Protein AF-A0A149ZWG7-F1 (afdb_monomer)

Sequence (108 aa):
MIPLTAPEPGVGTCAGKSASWELTGQNLASWQRAIDSCHECPILTQCRTTLRNRIAGGEPPQDQIVAGAAFDYYGNHVPADRLRTYAVLRSRTPRGPANHVAAGGDAA

Solvent-accessible surface area (backbone atoms only — not comparable to full-atom values): 6694 Å² total; per-residue (Å²): 136,82,80,81,75,70,77,52,90,91,54,52,91,63,64,96,44,64,80,69,32,41,68,66,84,80,47,63,71,54,52,49,52,39,33,52,52,31,71,70,32,92,49,33,72,57,45,42,50,54,49,51,53,35,40,76,72,72,54,50,59,52,34,26,52,57,66,50,41,39,21,38,77,88,33,46,78,48,52,78,90,46,43,65,59,51,42,55,56,47,58,77,54,68,74,73,82,78,78,73,76,71,85,82,78,82,91,131

Nearest PDB structures (foldseek):
  7kuf-assembly1_A  TM=7.152E-01  e=2.666E-01  Mycobacterium tuberculosis
  8dy9-assembly1_H  TM=6.297E-01  e=2.337E+00  Streptomyces venezuelae

Radius of gyration: 16.09 Å; Cα cont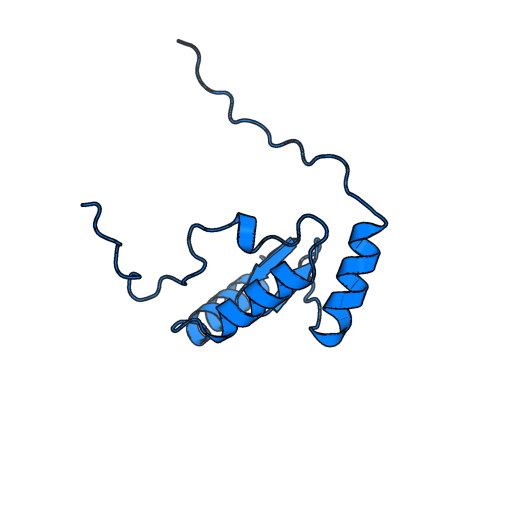acts (8 Å, |Δi|>4): 112; chains: 1; bounding box: 32×50×37 Å

pLDDT: mean 78.14, std 17.95, range [39.38, 95.62]

Mean predicted aligned error: 10.17 Å

Structure (mmCIF, N/CA/C/O backbone):
data_AF-A0A149ZWG7-F1
#
_entry.id   AF-A0A149ZWG7-F1
#
loop_
_atom_site.group_PDB
_atom_site.id
_atom_site.type_symbol
_atom_site.label_atom_id
_atom_site.label_alt_id
_atom_site.label_comp_id
_atom_site.label_asym_id
_atom_site.label_entity_id
_atom_site.label_seq_id
_atom_site.pdbx_PDB_ins_code
_atom_site.Cartn_x
_atom_site.Cartn_y
_atom_site.Cartn_z
_atom_site.occupancy
_atom_site.B_iso_or_equiv
_atom_site.auth_seq_id
_atom_site.auth_comp_id
_atom_site.auth_asym_id
_atom_site.auth_atom_id
_atom_site.pdbx_PDB_model_num
ATOM 1 N N . MET A 1 1 ? -2.398 26.853 20.682 1.00 39.38 1 MET A N 1
ATOM 2 C CA . MET A 1 1 ? -2.458 25.376 20.717 1.00 39.38 1 MET A CA 1
ATOM 3 C C . MET A 1 1 ? -3.356 24.932 19.577 1.00 39.38 1 MET A C 1
ATOM 5 O O . MET A 1 1 ? -4.515 25.316 19.576 1.00 39.38 1 MET A O 1
ATOM 9 N N . ILE A 1 2 ? -2.821 24.230 18.578 1.00 44.16 2 ILE A N 1
ATOM 10 C CA . ILE A 1 2 ? -3.617 23.660 17.479 1.00 44.16 2 ILE A CA 1
ATOM 11 C C . ILE A 1 2 ? -4.115 22.294 17.973 1.00 44.16 2 ILE A C 1
ATOM 13 O O . ILE A 1 2 ? -3.278 21.519 18.445 1.00 44.16 2 ILE A O 1
ATOM 17 N N . PRO A 1 3 ? -5.424 21.988 17.942 1.00 44.12 3 PRO A N 1
ATOM 18 C CA . PRO A 1 3 ? -5.894 20.674 18.347 1.00 44.12 3 PRO A CA 1
ATOM 19 C C . PRO A 1 3 ? -5.386 19.653 17.327 1.00 44.12 3 PRO A C 1
ATOM 21 O O . PRO A 1 3 ? -5.622 19.786 16.128 1.00 44.12 3 PRO A O 1
ATOM 24 N N . LEU A 1 4 ? -4.653 18.649 17.805 1.00 48.88 4 LEU A N 1
ATOM 25 C CA . LEU A 1 4 ? -4.369 17.446 17.034 1.00 48.88 4 LEU A CA 1
ATOM 26 C C . LEU A 1 4 ? -5.712 16.741 16.856 1.00 48.88 4 LEU A C 1
ATOM 28 O O . LEU A 1 4 ? -6.203 16.108 17.789 1.00 48.88 4 LEU A O 1
ATOM 32 N N . THR A 1 5 ? -6.348 16.949 15.705 1.00 51.66 5 THR A N 1
ATOM 33 C CA . THR A 1 5 ? -7.618 16.328 15.338 1.00 51.66 5 THR A CA 1
ATOM 34 C C . THR A 1 5 ? -7.492 14.829 15.586 1.00 51.66 5 THR A C 1
ATOM 36 O O . THR A 1 5 ? -6.631 14.170 14.998 1.00 51.66 5 THR A O 1
ATOM 39 N N . ALA A 1 6 ? -8.294 14.301 16.513 1.00 53.31 6 ALA A N 1
ATOM 40 C CA . ALA A 1 6 ? -8.395 12.863 16.703 1.00 53.31 6 ALA A CA 1
ATOM 41 C C . ALA A 1 6 ? -8.742 12.227 15.342 1.00 53.31 6 ALA A C 1
ATOM 43 O O . ALA A 1 6 ? -9.517 12.831 14.595 1.00 53.31 6 ALA A O 1
ATOM 44 N N . PRO A 1 7 ? -8.169 11.061 14.988 1.00 54.78 7 PRO A N 1
ATOM 45 C CA . PRO A 1 7 ? -8.524 10.384 13.749 1.00 54.78 7 PRO A CA 1
ATOM 46 C C . PRO A 1 7 ? -10.042 10.207 13.709 1.00 54.78 7 PRO A C 1
ATOM 48 O O . PRO A 1 7 ? -10.612 9.607 14.623 1.00 54.78 7 PRO A O 1
ATOM 51 N N . GLU A 1 8 ? -10.702 10.765 12.695 1.00 58.56 8 GLU A N 1
ATOM 52 C CA . GLU A 1 8 ? -12.140 10.578 12.539 1.00 58.56 8 GLU A CA 1
ATOM 53 C C . GLU A 1 8 ? -12.436 9.075 12.391 1.00 58.56 8 GLU A C 1
ATOM 55 O O . GLU A 1 8 ? -11.709 8.371 11.678 1.00 58.56 8 GLU A O 1
ATOM 60 N N . PRO A 1 9 ? -13.476 8.543 13.057 1.00 60.94 9 PRO A N 1
ATOM 61 C CA . PRO A 1 9 ? -13.867 7.150 12.893 1.00 60.94 9 PRO A CA 1
ATOM 62 C C . PRO A 1 9 ? -14.071 6.815 11.410 1.00 60.94 9 PRO A C 1
ATOM 64 O O . PRO A 1 9 ? -14.854 7.460 10.721 1.00 60.94 9 PRO A O 1
ATOM 67 N N . GLY A 1 10 ? -13.355 5.804 10.912 1.00 65.62 10 GLY A N 1
ATOM 68 C CA . GLY A 1 10 ? -13.410 5.407 9.499 1.00 65.62 10 GLY A CA 1
ATOM 69 C C . GLY A 1 10 ? -12.409 6.120 8.581 1.00 65.62 10 GLY A C 1
ATOM 70 O O . GLY A 1 10 ? -12.325 5.767 7.405 1.00 65.62 10 GLY A O 1
ATOM 71 N N . VAL A 1 11 ? -11.605 7.056 9.095 1.00 70.94 11 VAL A N 1
ATOM 72 C CA . VAL A 1 11 ? -10.516 7.697 8.349 1.00 70.94 11 VAL A CA 1
ATOM 73 C C . VAL A 1 11 ? -9.190 7.014 8.675 1.00 70.94 11 VAL A C 1
ATOM 75 O O . VAL A 1 11 ? -8.775 6.899 9.827 1.00 70.94 11 VAL A O 1
ATOM 78 N N . GLY A 1 12 ? -8.515 6.519 7.638 1.00 72.81 12 GLY A N 1
ATOM 79 C CA . GLY A 1 12 ? -7.233 5.840 7.797 1.00 72.81 12 GLY A CA 1
ATOM 80 C C . GLY A 1 12 ? -6.138 6.810 8.216 1.00 72.81 12 GLY A C 1
ATOM 81 O O . GLY A 1 12 ? -6.124 7.962 7.798 1.00 72.81 12 GLY A O 1
ATOM 82 N N . THR A 1 13 ? -5.146 6.328 8.961 1.00 74.00 13 THR A N 1
ATOM 83 C CA . THR A 1 13 ? -3.955 7.110 9.353 1.00 74.00 13 THR A CA 1
ATOM 84 C C . THR A 1 13 ? -3.157 7.632 8.144 1.00 74.00 13 THR A C 1
ATOM 86 O O . THR A 1 13 ? -2.348 8.558 8.260 1.00 74.00 13 THR A O 1
ATOM 89 N N . CYS A 1 14 ? -3.389 7.026 6.976 1.00 77.25 14 CYS A N 1
ATOM 90 C CA . CYS A 1 14 ? -2.850 7.407 5.678 1.00 77.25 14 CYS A CA 1
ATOM 91 C C . CYS A 1 14 ? -3.613 8.545 4.975 1.00 77.25 14 CYS A C 1
ATOM 93 O O . CYS A 1 14 ? -3.070 9.136 4.039 1.00 77.25 14 CYS A O 1
ATOM 95 N N . ALA A 1 15 ? -4.839 8.868 5.399 1.00 71.69 15 ALA A N 1
ATOM 96 C CA . ALA A 1 15 ? -5.669 9.876 4.750 1.00 71.69 15 ALA A CA 1
ATOM 97 C C . ALA A 1 15 ? -4.978 11.251 4.754 1.00 71.69 15 ALA A C 1
ATOM 99 O O . ALA A 1 15 ? -4.425 11.685 5.765 1.00 71.69 15 ALA A O 1
ATOM 100 N N . GLY A 1 16 ? -4.965 11.913 3.594 1.00 65.38 16 GLY A N 1
ATOM 101 C CA . GLY A 1 16 ? -4.319 13.218 3.407 1.00 65.38 16 GLY A CA 1
ATOM 102 C C . GLY A 1 16 ? -2.788 13.196 3.281 1.00 65.38 16 GLY A C 1
ATOM 103 O O . GLY A 1 16 ? -2.190 14.254 3.124 1.00 65.38 16 GLY A O 1
ATOM 104 N N . LYS A 1 17 ? -2.130 12.026 3.315 1.00 65.44 17 LYS A N 1
ATOM 105 C CA . LYS A 1 17 ? -0.657 11.901 3.253 1.00 65.44 17 LYS A CA 1
ATOM 106 C C . LYS A 1 17 ? -0.145 11.274 1.949 1.00 65.44 17 LYS A C 1
ATOM 108 O O . LYS A 1 17 ? 0.774 10.462 2.005 1.00 65.44 17 LYS A O 1
ATOM 113 N N . SER A 1 18 ? -0.723 11.617 0.794 1.00 67.56 18 SER A N 1
ATOM 114 C CA . SER A 1 18 ? -0.514 10.922 -0.498 1.00 67.56 18 SER A CA 1
ATOM 115 C C . SER A 1 18 ? 0.951 10.584 -0.812 1.00 67.56 18 SER A C 1
ATOM 117 O O . SER A 1 18 ? 1.257 9.422 -1.061 1.00 67.56 18 SER A O 1
ATOM 119 N N . ALA A 1 19 ? 1.872 11.540 -0.661 1.00 69.94 19 ALA A N 1
ATOM 120 C CA . ALA A 1 19 ? 3.283 11.359 -1.011 1.00 69.94 19 ALA A CA 1
ATOM 121 C C . ALA A 1 19 ? 4.008 10.245 -0.224 1.00 69.94 19 ALA A C 1
ATOM 123 O O . ALA A 1 19 ? 4.953 9.649 -0.728 1.00 69.94 19 ALA A O 1
ATOM 124 N N . SER A 1 20 ? 3.588 9.935 1.011 1.00 72.75 20 SER A N 1
ATOM 125 C CA . SER A 1 20 ? 4.203 8.857 1.815 1.00 72.75 20 SER A CA 1
ATOM 126 C C . SER A 1 20 ? 3.742 7.453 1.411 1.00 72.75 20 SER A C 1
ATOM 128 O O . SER A 1 20 ? 4.318 6.466 1.866 1.00 72.75 20 SER A O 1
ATOM 130 N N . TRP A 1 21 ? 2.711 7.368 0.570 1.00 81.06 21 TRP A N 1
ATOM 131 C CA . TRP A 1 21 ? 2.095 6.125 0.105 1.00 81.06 21 TRP A CA 1
ATOM 132 C C . TRP A 1 21 ? 2.312 5.898 -1.387 1.0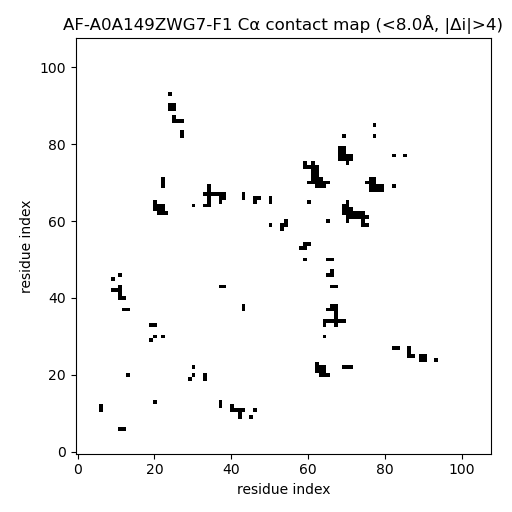0 81.06 21 TRP A C 1
ATOM 134 O O . TRP A 1 21 ? 1.869 4.891 -1.926 1.00 81.06 21 TRP A O 1
ATOM 144 N N . GLU A 1 22 ? 2.991 6.812 -2.069 1.00 83.94 22 GLU A N 1
ATOM 145 C CA . GLU A 1 22 ? 3.343 6.660 -3.470 1.00 83.94 22 GLU A CA 1
ATOM 146 C C . GLU A 1 22 ? 4.574 5.761 -3.627 1.00 83.94 22 GLU A C 1
ATOM 148 O O . GLU A 1 22 ? 5.567 5.870 -2.903 1.00 83.94 22 GLU A O 1
ATOM 153 N N . LEU A 1 23 ? 4.556 4.899 -4.643 1.00 81.19 23 LEU A N 1
ATOM 154 C CA . LEU A 1 23 ? 5.738 4.163 -5.093 1.00 81.19 23 LEU A CA 1
ATOM 155 C C . LEU A 1 23 ? 6.628 5.064 -5.964 1.00 81.19 23 LEU A C 1
ATOM 157 O O . LEU A 1 23 ? 7.062 4.677 -7.049 1.00 81.19 23 LEU A O 1
ATOM 161 N N . THR A 1 24 ? 6.890 6.297 -5.541 1.00 73.88 24 THR A N 1
ATOM 162 C CA . THR A 1 24 ? 7.797 7.227 -6.227 1.00 73.88 24 THR A CA 1
ATOM 163 C C . THR A 1 24 ? 9.204 7.148 -5.628 1.00 73.88 24 THR A C 1
ATOM 165 O O . THR A 1 24 ? 9.399 6.822 -4.457 1.00 73.88 24 THR A O 1
ATOM 168 N N . GLY A 1 25 ? 10.218 7.393 -6.464 1.00 65.38 25 GLY A N 1
ATOM 169 C CA . GLY A 1 25 ? 11.622 7.362 -6.049 1.00 65.38 25 GLY A CA 1
ATOM 170 C C . GLY A 1 25 ? 12.150 5.979 -5.640 1.00 65.38 25 GLY A C 1
ATOM 171 O O . GLY A 1 25 ? 11.550 4.939 -5.911 1.00 65.38 25 GLY A O 1
ATOM 172 N N . GLN A 1 26 ? 13.331 5.978 -5.017 1.00 59.34 26 GLN A N 1
ATOM 173 C CA . GLN A 1 26 ? 14.061 4.774 -4.613 1.00 59.34 26 GLN A CA 1
ATOM 174 C C . GLN A 1 26 ? 14.124 4.671 -3.092 1.00 59.34 26 GLN A C 1
ATOM 176 O O . GLN A 1 26 ? 15.078 5.145 -2.475 1.00 59.34 26 GLN A O 1
ATOM 181 N N . ASN A 1 27 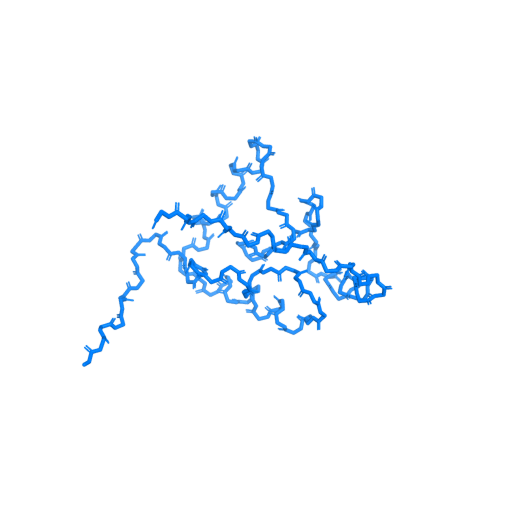? 13.119 4.070 -2.455 1.00 78.94 27 ASN A N 1
ATOM 182 C CA . ASN A 1 27 ? 13.191 3.891 -1.009 1.00 78.94 27 ASN A CA 1
ATOM 183 C C . ASN A 1 27 ? 12.374 2.694 -0.513 1.00 78.94 27 ASN A C 1
ATOM 185 O O . ASN A 1 27 ? 11.315 2.855 0.092 1.00 78.94 27 ASN A O 1
ATOM 189 N N . LEU A 1 28 ? 12.907 1.485 -0.729 1.00 88.12 28 LEU A N 1
ATOM 190 C CA . LEU A 1 28 ? 12.340 0.236 -0.201 1.00 88.12 28 LEU A CA 1
ATOM 191 C C . LEU A 1 28 ? 12.025 0.335 1.301 1.00 88.12 28 LEU A C 1
ATOM 193 O O . LEU A 1 28 ? 10.987 -0.150 1.737 1.00 88.12 28 LEU A O 1
ATOM 197 N N . ALA A 1 29 ? 12.887 0.989 2.086 1.00 88.50 29 ALA A N 1
ATOM 198 C CA . ALA A 1 29 ? 12.669 1.164 3.520 1.00 88.50 29 ALA A CA 1
ATOM 199 C C . ALA A 1 29 ? 11.458 2.061 3.827 1.00 88.50 29 ALA A C 1
ATOM 201 O O . ALA A 1 29 ? 10.735 1.816 4.788 1.00 88.50 29 ALA A O 1
ATOM 202 N N . SER A 1 30 ? 11.203 3.094 3.023 1.00 87.06 30 SER A N 1
ATOM 203 C CA . SER A 1 30 ? 9.989 3.911 3.155 1.00 87.06 30 SER A CA 1
ATOM 204 C C . SER A 1 30 ? 8.738 3.152 2.735 1.00 87.06 30 SER A C 1
ATOM 206 O O . SER A 1 30 ? 7.729 3.243 3.425 1.00 87.06 30 SER A O 1
ATOM 208 N N . TRP A 1 31 ? 8.807 2.350 1.672 1.00 90.06 31 TRP A N 1
ATOM 209 C CA . TRP A 1 31 ? 7.679 1.515 1.253 1.00 90.06 31 TRP A CA 1
ATOM 210 C C . TRP A 1 31 ? 7.338 0.449 2.294 1.00 90.06 31 TRP A C 1
ATOM 212 O O . TRP A 1 31 ? 6.168 0.251 2.605 1.00 90.06 31 TRP A O 1
ATOM 222 N N . GLN A 1 32 ? 8.353 -0.184 2.887 1.00 91.56 32 GLN A N 1
ATOM 223 C CA . GLN A 1 32 ? 8.145 -1.148 3.962 1.00 91.56 32 GLN A CA 1
ATOM 224 C C . GLN A 1 32 ? 7.488 -0.485 5.176 1.00 91.56 32 GLN A C 1
ATOM 226 O O . GLN A 1 32 ? 6.463 -0.966 5.645 1.00 91.56 32 GLN A O 1
ATOM 231 N N . ARG A 1 33 ? 7.989 0.681 5.611 1.00 89.56 33 ARG A N 1
ATOM 232 C CA . ARG A 1 33 ? 7.373 1.446 6.708 1.00 89.56 33 ARG A CA 1
ATOM 233 C C . ARG A 1 33 ? 5.924 1.835 6.421 1.00 89.56 33 ARG A C 1
ATOM 235 O O . ARG A 1 33 ? 5.102 1.808 7.332 1.00 89.56 33 ARG A O 1
ATOM 242 N N . ALA A 1 34 ? 5.598 2.192 5.180 1.00 89.38 34 ALA A N 1
ATOM 243 C CA . ALA A 1 34 ? 4.223 2.467 4.782 1.00 89.38 34 ALA A CA 1
ATOM 244 C C . ALA A 1 34 ? 3.354 1.200 4.903 1.00 89.38 34 ALA A C 1
ATOM 246 O O . ALA A 1 34 ? 2.307 1.227 5.546 1.00 89.38 34 ALA A O 1
ATOM 247 N N . ILE A 1 35 ? 3.805 0.062 4.369 1.00 91.56 35 ILE A N 1
ATOM 248 C CA . ILE A 1 35 ? 3.090 -1.219 4.492 1.00 91.56 35 ILE A CA 1
ATOM 249 C C . ILE A 1 35 ? 2.859 -1.590 5.964 1.00 91.56 35 ILE A C 1
ATOM 251 O O . ILE A 1 35 ? 1.734 -1.921 6.337 1.00 91.56 35 ILE A O 1
ATOM 255 N N . ASP A 1 36 ? 3.882 -1.466 6.806 1.00 92.00 36 ASP A N 1
ATOM 256 C CA . ASP A 1 36 ? 3.787 -1.763 8.238 1.00 92.00 36 ASP A CA 1
ATOM 257 C C . ASP A 1 36 ? 2.791 -0.817 8.933 1.00 92.00 36 ASP A C 1
ATOM 259 O O . ASP A 1 36 ? 1.908 -1.265 9.662 1.00 92.00 36 ASP A O 1
ATOM 263 N N . SER A 1 37 ? 2.814 0.476 8.592 1.00 89.81 37 SER A N 1
ATOM 264 C CA . SER A 1 37 ? 1.847 1.465 9.098 1.00 89.81 37 SER A CA 1
ATOM 265 C C . SER A 1 37 ? 0.402 1.145 8.685 1.00 89.81 37 SER A C 1
ATOM 267 O O . SER A 1 37 ? -0.542 1.446 9.413 1.00 89.81 37 SER A O 1
ATOM 269 N N . CYS A 1 38 ? 0.196 0.533 7.513 1.00 90.81 38 CYS A N 1
ATOM 270 C CA . CYS A 1 38 ? -1.116 0.018 7.123 1.00 90.81 38 CYS A CA 1
ATOM 271 C C . CYS A 1 38 ? -1.542 -1.166 8.001 1.00 90.81 38 CYS A C 1
ATOM 273 O O . CYS A 1 38 ? -2.719 -1.261 8.341 1.00 90.81 38 CYS A O 1
ATOM 275 N N . HIS A 1 39 ? -0.617 -2.058 8.366 1.00 91.75 39 HIS A N 1
ATOM 276 C CA . HIS A 1 39 ? -0.909 -3.204 9.231 1.00 91.75 39 HIS A CA 1
ATOM 277 C C . HIS A 1 39 ? -1.287 -2.803 10.659 1.00 91.75 39 HIS A C 1
ATOM 279 O O . HIS A 1 39 ? -2.091 -3.489 11.285 1.00 91.75 39 HIS A O 1
ATOM 285 N N . GLU A 1 40 ? -0.788 -1.664 11.129 1.00 91.19 40 GLU A N 1
ATOM 286 C CA . GLU A 1 40 ? -1.143 -1.073 12.423 1.00 91.19 40 GLU A CA 1
ATOM 287 C C . GLU A 1 40 ? -2.420 -0.212 12.371 1.00 91.19 40 GLU A C 1
ATOM 289 O O . GLU A 1 40 ? -2.909 0.254 13.400 1.00 91.19 40 GLU A O 1
ATOM 294 N N . CYS A 1 41 ? -2.989 0.016 11.181 1.00 90.00 41 CYS A N 1
ATOM 295 C CA . CYS A 1 41 ? -4.127 0.912 11.019 1.00 90.00 41 CYS A CA 1
ATOM 296 C C . CYS A 1 41 ? -5.426 0.286 11.575 1.00 90.00 41 CYS A C 1
ATOM 298 O O . CYS A 1 41 ? -5.847 -0.769 11.089 1.00 90.00 41 CYS A O 1
ATOM 300 N N . PRO A 1 42 ? -6.146 0.958 12.500 1.00 89.88 42 PRO A N 1
ATOM 301 C CA . PRO A 1 42 ? -7.361 0.413 13.119 1.00 89.88 42 PRO A CA 1
ATOM 302 C C . PRO A 1 42 ? -8.482 0.064 12.132 1.00 89.88 42 PRO A C 1
ATOM 304 O O . PRO A 1 42 ? -9.320 -0.788 12.413 1.00 89.88 42 PRO A O 1
ATOM 307 N N . ILE A 1 43 ? -8.498 0.706 10.959 1.00 90.12 43 ILE A N 1
ATOM 308 C CA . ILE A 1 43 ? -9.523 0.504 9.928 1.00 90.12 43 ILE A CA 1
ATOM 309 C C . ILE A 1 43 ? -9.064 -0.409 8.779 1.00 90.12 43 ILE A C 1
ATOM 311 O O . ILE A 1 43 ? -9.699 -0.440 7.723 1.00 90.12 43 ILE A O 1
ATOM 315 N N . LEU A 1 44 ? -7.962 -1.152 8.937 1.00 92.38 44 LEU A N 1
ATO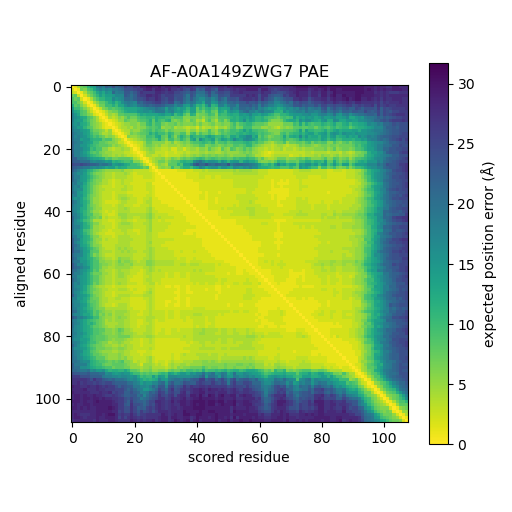M 316 C CA . LEU A 1 44 ? -7.367 -1.958 7.864 1.00 92.38 44 LEU A CA 1
ATOM 317 C C . LEU A 1 44 ? -8.373 -2.900 7.184 1.00 92.38 44 LEU A C 1
ATOM 319 O O . LEU A 1 44 ? -8.392 -3.009 5.958 1.00 92.38 44 LEU A O 1
ATOM 323 N N . THR A 1 45 ? -9.241 -3.559 7.955 1.00 92.75 45 THR A N 1
ATOM 324 C CA . THR A 1 45 ? -10.264 -4.474 7.419 1.00 92.75 45 THR A CA 1
ATOM 325 C C . THR A 1 45 ? -11.263 -3.758 6.507 1.00 92.75 45 THR A C 1
ATOM 327 O O . THR A 1 45 ? -11.602 -4.264 5.431 1.00 92.75 45 THR A O 1
ATOM 330 N N . GLN A 1 46 ? -11.699 -2.558 6.897 1.00 91.81 46 GLN A N 1
ATOM 331 C CA . GLN A 1 46 ? -12.569 -1.721 6.074 1.00 91.81 46 GLN A CA 1
ATOM 332 C C . GLN A 1 46 ? -11.824 -1.251 4.821 1.00 91.81 46 GLN A C 1
ATOM 334 O O . GLN A 1 46 ? -12.329 -1.422 3.715 1.00 91.81 46 GLN A O 1
ATOM 339 N N . CYS A 1 47 ? -10.589 -0.765 4.978 1.00 91.75 47 CYS A N 1
ATOM 340 C CA . CYS A 1 47 ? -9.738 -0.319 3.876 1.00 91.75 47 CYS A CA 1
ATOM 341 C C . CYS A 1 47 ? -9.542 -1.422 2.819 1.00 91.75 47 CYS A C 1
ATOM 343 O O . CYS A 1 47 ? -9.718 -1.177 1.627 1.00 91.75 47 CYS A O 1
ATOM 345 N N . ARG A 1 48 ? -9.284 -2.666 3.247 1.00 94.44 48 ARG A N 1
ATOM 346 C CA . ARG A 1 48 ? -9.178 -3.832 2.352 1.00 94.44 48 ARG A CA 1
ATOM 347 C C . ARG A 1 48 ? -10.481 -4.128 1.615 1.00 94.44 48 ARG A C 1
ATOM 349 O O . ARG A 1 48 ? -10.445 -4.519 0.454 1.00 94.44 48 ARG A O 1
ATOM 356 N N . THR A 1 49 ? -11.625 -3.952 2.270 1.00 94.81 49 THR A N 1
ATOM 357 C CA . THR A 1 49 ? -12.939 -4.170 1.646 1.00 94.81 49 THR A CA 1
ATOM 358 C C . THR A 1 49 ? -13.225 -3.116 0.583 1.00 94.81 49 THR A C 1
ATOM 360 O O . THR A 1 49 ? -13.542 -3.472 -0.550 1.00 94.81 49 THR A O 1
ATOM 363 N N . THR A 1 50 ? -13.018 -1.839 0.907 1.00 92.38 50 THR A N 1
ATOM 364 C CA . THR A 1 50 ? -13.148 -0.734 -0.051 1.00 92.38 50 THR A CA 1
ATOM 365 C C . THR A 1 50 ? -12.212 -0.919 -1.242 1.00 92.38 50 THR A C 1
ATOM 367 O O . THR A 1 50 ? -12.641 -0.783 -2.384 1.00 92.38 50 THR A O 1
ATOM 370 N N . LEU A 1 51 ? -10.956 -1.304 -0.995 1.00 93.25 51 LEU A N 1
ATOM 371 C CA . LEU A 1 51 ? -9.981 -1.572 -2.048 1.00 93.25 51 LEU A CA 1
ATOM 372 C C . LEU A 1 51 ? -10.425 -2.708 -2.978 1.00 93.25 51 LEU A C 1
ATOM 374 O O . LEU A 1 51 ? -10.343 -2.560 -4.194 1.00 93.25 51 LEU A O 1
ATOM 378 N N . ARG A 1 52 ? -10.927 -3.824 -2.431 1.00 95.12 52 ARG A N 1
ATOM 379 C CA . ARG A 1 52 ? -11.449 -4.933 -3.248 1.00 95.12 52 ARG A CA 1
ATOM 380 C C . ARG A 1 52 ? -12.611 -4.490 -4.133 1.00 95.12 52 ARG A C 1
ATOM 382 O O . ARG A 1 52 ? -12.610 -4.820 -5.313 1.00 95.12 52 ARG A O 1
ATOM 389 N N . ASN A 1 53 ? -13.556 -3.724 -3.589 1.00 95.00 53 ASN A N 1
ATOM 390 C CA . ASN A 1 53 ? -14.693 -3.211 -4.358 1.00 95.00 53 ASN A CA 1
ATOM 391 C C . ASN A 1 53 ? -14.231 -2.271 -5.478 1.00 95.00 53 ASN A C 1
ATOM 393 O O . ASN A 1 53 ? -14.699 -2.385 -6.606 1.00 95.00 53 ASN A O 1
ATOM 397 N N . ARG A 1 54 ? -13.267 -1.392 -5.185 1.00 93.31 54 ARG A N 1
ATOM 398 C CA . ARG A 1 54 ? -12.678 -0.468 -6.158 1.00 93.31 54 ARG A CA 1
ATOM 399 C C . ARG A 1 54 ? -11.973 -1.210 -7.305 1.00 93.31 54 ARG A C 1
ATOM 401 O O . ARG A 1 54 ? -12.204 -0.903 -8.469 1.00 93.31 54 ARG A O 1
ATOM 408 N N . ILE A 1 55 ? -11.174 -2.233 -6.987 1.00 94.06 55 ILE A N 1
ATOM 409 C CA . ILE A 1 55 ? -10.511 -3.083 -7.992 1.00 94.06 55 ILE A CA 1
ATOM 410 C C . ILE A 1 55 ? -11.545 -3.846 -8.830 1.00 94.06 55 ILE A C 1
ATOM 412 O O . ILE A 1 55 ? -11.425 -3.883 -10.051 1.00 94.06 55 ILE A O 1
ATOM 416 N N . ALA A 1 56 ? -12.576 -4.420 -8.201 1.00 94.44 56 ALA A N 1
ATOM 417 C CA . ALA A 1 56 ? -13.655 -5.110 -8.912 1.00 94.44 56 ALA A CA 1
ATOM 418 C C . ALA A 1 56 ? -14.447 -4.171 -9.840 1.00 94.44 56 ALA A C 1
ATOM 420 O O . ALA A 1 56 ? -14.941 -4.610 -10.874 1.00 94.44 56 ALA A O 1
ATOM 421 N N . GLY A 1 57 ? -14.524 -2.882 -9.494 1.00 95.62 57 GLY A N 1
ATOM 422 C CA . GLY A 1 57 ? -15.086 -1.823 -10.331 1.00 95.62 57 GLY A CA 1
ATOM 423 C C . GLY A 1 57 ? -14.172 -1.333 -11.460 1.00 95.62 57 GLY A C 1
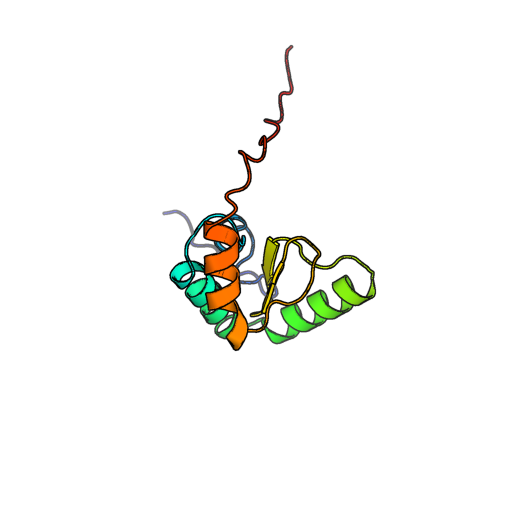ATOM 424 O O . GLY A 1 57 ? -14.576 -0.449 -12.205 1.00 95.62 57 GLY A O 1
ATOM 425 N N . GLY A 1 58 ? -12.960 -1.880 -11.606 1.00 93.88 58 GLY A N 1
ATOM 426 C CA . GLY A 1 58 ? -12.024 -1.499 -12.669 1.00 93.88 58 GLY A CA 1
ATOM 4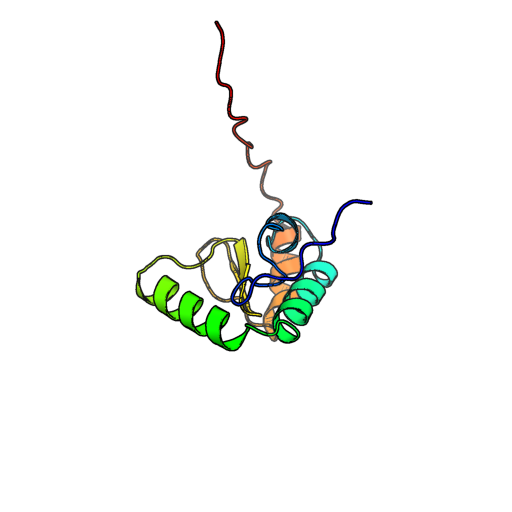27 C C . GLY A 1 58 ? -11.128 -0.303 -12.340 1.00 93.88 58 GLY A C 1
ATOM 428 O O . GLY A 1 58 ? -10.477 0.232 -13.233 1.00 93.88 58 GLY A O 1
ATOM 429 N N . GLU A 1 59 ? -11.046 0.098 -11.071 1.00 92.81 59 GLU A N 1
ATOM 430 C CA . GLU A 1 59 ? -10.247 1.245 -10.627 1.00 92.81 59 GLU A CA 1
ATOM 431 C C . GLU A 1 59 ? -9.108 0.825 -9.674 1.00 92.81 59 GLU A C 1
ATOM 433 O O . GLU A 1 59 ? -9.081 1.222 -8.504 1.00 92.81 59 GLU A O 1
ATOM 438 N N . PRO A 1 60 ? -8.137 0.005 -10.109 1.00 92.94 60 PRO A N 1
ATOM 439 C CA . PRO A 1 60 ? -7.030 -0.358 -9.239 1.00 92.94 60 PRO A CA 1
ATOM 440 C C . PRO A 1 60 ? -6.186 0.879 -8.870 1.00 92.94 60 PRO A C 1
ATOM 442 O O . PRO A 1 60 ? -6.026 1.796 -9.682 1.00 92.94 60 PRO A O 1
ATOM 445 N N . PRO A 1 61 ? -5.613 0.931 -7.655 1.00 90.88 61 PRO A N 1
ATOM 446 C CA . PRO A 1 61 ? -4.605 1.930 -7.321 1.00 90.88 61 PRO A CA 1
ATOM 447 C C . PRO A 1 61 ? -3.404 1.779 -8.251 1.00 90.88 61 PRO A C 1
ATOM 449 O O . PRO A 1 61 ? -2.987 0.660 -8.523 1.00 90.88 61 PRO A O 1
ATOM 452 N N . GLN A 1 62 ? -2.823 2.890 -8.690 1.00 91.62 62 GLN A N 1
ATOM 453 C CA . GLN A 1 62 ? -1.632 2.889 -9.537 1.00 91.62 62 GLN A CA 1
ATOM 454 C C . GLN A 1 62 ? -0.491 3.597 -8.818 1.00 91.62 62 GLN A C 1
ATOM 456 O O . GLN A 1 62 ? -0.699 4.669 -8.243 1.00 91.62 62 GLN A O 1
ATOM 461 N N . ASP A 1 63 ? 0.698 2.988 -8.858 1.00 89.56 63 ASP A N 1
ATOM 462 C CA . ASP A 1 63 ? 1.919 3.488 -8.216 1.00 89.56 63 ASP A CA 1
ATOM 463 C C . ASP A 1 63 ? 1.714 3.850 -6.727 1.00 89.56 63 ASP A C 1
ATOM 465 O O . ASP A 1 63 ? 2.214 4.865 -6.240 1.00 89.56 63 ASP A O 1
ATOM 469 N N . GLN A 1 64 ? 0.974 3.021 -5.988 1.00 90.75 64 GLN A N 1
ATOM 470 C CA . GLN A 1 64 ? 0.527 3.326 -4.626 1.00 90.75 64 GLN A CA 1
ATOM 471 C C . GLN A 1 64 ? 0.622 2.127 -3.684 1.00 90.75 64 GLN A C 1
ATOM 473 O O . GLN A 1 64 ? 0.490 0.974 -4.085 1.00 90.75 64 GLN A O 1
ATOM 478 N N . ILE A 1 65 ? 0.794 2.423 -2.400 1.00 91.69 65 ILE A N 1
ATOM 479 C CA . ILE A 1 65 ? 0.657 1.503 -1.278 1.00 91.69 65 ILE A CA 1
ATOM 480 C C . ILE A 1 65 ? -0.674 1.804 -0.599 1.00 91.69 65 ILE A C 1
ATOM 482 O O . ILE A 1 65 ? -0.898 2.906 -0.105 1.00 91.69 65 ILE A O 1
ATOM 486 N N . VAL A 1 66 ? -1.564 0.820 -0.545 1.00 91.44 66 VAL A N 1
ATOM 487 C CA . VAL A 1 66 ? -2.872 0.958 0.097 1.00 91.44 66 VAL A CA 1
ATOM 488 C C . VAL A 1 66 ? -3.298 -0.366 0.713 1.00 91.44 66 VAL A C 1
ATOM 490 O O . VAL A 1 66 ? -3.044 -1.438 0.167 1.00 91.44 66 VAL A O 1
ATOM 493 N N . ALA A 1 67 ? -3.934 -0.296 1.883 1.00 93.00 67 ALA A N 1
ATOM 494 C CA . ALA A 1 67 ? -4.431 -1.459 2.621 1.00 93.00 67 ALA A CA 1
ATOM 495 C C . ALA A 1 67 ? -3.364 -2.544 2.917 1.00 93.00 67 ALA A C 1
ATOM 497 O O . ALA A 1 67 ? -3.686 -3.734 3.018 1.00 93.00 67 ALA A O 1
ATOM 498 N N . GLY A 1 68 ? -2.100 -2.129 3.065 1.00 92.56 68 GLY A N 1
ATOM 499 C CA . GLY A 1 68 ? -0.951 -3.009 3.317 1.00 92.56 68 GLY A CA 1
ATOM 500 C C . GLY A 1 68 ? -0.387 -3.690 2.067 1.00 92.56 68 GLY A C 1
ATOM 501 O O . GLY A 1 68 ? 0.410 -4.613 2.192 1.00 92.56 68 GLY A O 1
ATOM 502 N N . ALA A 1 69 ? -0.796 -3.262 0.872 1.00 93.62 69 ALA A N 1
ATOM 503 C CA . ALA A 1 69 ? -0.363 -3.833 -0.397 1.00 93.62 69 ALA A CA 1
ATOM 504 C C . ALA A 1 69 ? 0.200 -2.751 -1.325 1.00 93.62 69 ALA A C 1
ATOM 506 O O . ALA A 1 69 ? -0.314 -1.634 -1.369 1.00 93.62 69 ALA A O 1
ATOM 507 N N . ALA A 1 70 ? 1.251 -3.091 -2.070 1.00 93.69 70 ALA A N 1
ATOM 508 C CA . ALA A 1 70 ? 1.843 -2.228 -3.085 1.00 93.69 70 ALA A CA 1
ATOM 509 C C . ALA A 1 70 ? 1.247 -2.546 -4.463 1.00 93.69 70 ALA A C 1
ATOM 511 O O . ALA A 1 70 ? 1.060 -3.715 -4.801 1.00 93.69 70 ALA A O 1
ATOM 512 N N . PHE A 1 71 ? 0.985 -1.514 -5.261 1.00 93.56 71 PHE A N 1
ATOM 513 C CA . PHE A 1 71 ? 0.454 -1.619 -6.616 1.00 93.56 71 PHE A CA 1
ATOM 514 C C . PHE A 1 71 ? 1.351 -0.881 -7.599 1.00 93.56 71 PHE A C 1
ATOM 516 O O . PHE A 1 71 ? 1.692 0.284 -7.383 1.00 93.56 71 PHE A O 1
ATOM 523 N N . ASP A 1 72 ? 1.742 -1.563 -8.672 1.00 91.25 72 ASP A N 1
ATOM 524 C CA . ASP A 1 72 ? 2.577 -0.982 -9.714 1.00 91.25 72 ASP A CA 1
ATOM 525 C C . ASP A 1 72 ? 1.816 0.053 -10.560 1.00 91.25 72 ASP A C 1
ATOM 527 O O . ASP A 1 72 ? 0.659 0.398 -10.313 1.00 91.25 72 ASP A O 1
ATOM 531 N N . TYR A 1 73 ? 2.492 0.572 -11.578 1.00 87.62 73 TYR A N 1
ATOM 532 C CA . TYR A 1 73 ? 1.925 1.531 -12.523 1.00 87.62 73 TYR A CA 1
ATOM 533 C C . TYR A 1 73 ? 0.655 1.047 -13.227 1.00 87.62 73 TYR A C 1
ATOM 535 O O . TYR A 1 73 ? -0.239 1.836 -13.509 1.00 87.62 73 TYR A O 1
ATOM 543 N N . TYR A 1 74 ? 0.582 -0.247 -13.521 1.00 90.69 74 TYR A N 1
ATOM 544 C CA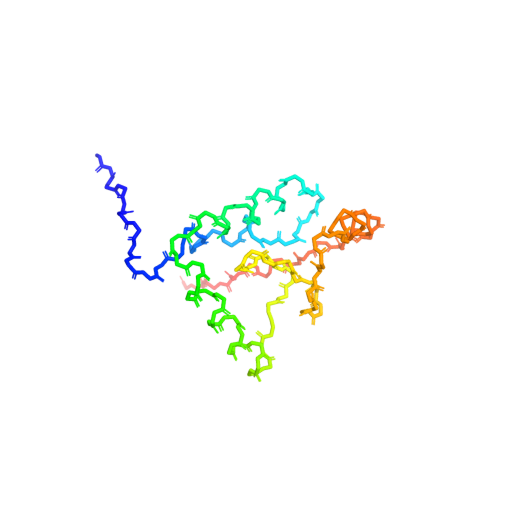 . TYR A 1 74 ? -0.536 -0.856 -14.228 1.00 90.69 74 TYR A CA 1
ATOM 545 C C . TYR A 1 74 ? -1.656 -1.277 -13.268 1.00 90.69 74 TYR A C 1
ATOM 547 O O . TYR A 1 74 ? -2.666 -1.823 -13.702 1.00 90.69 74 TYR A O 1
ATOM 555 N N . GLY A 1 75 ? -1.489 -1.026 -11.967 1.00 92.75 75 GLY A N 1
ATOM 556 C CA . GLY A 1 75 ? -2.415 -1.455 -10.932 1.00 92.75 75 GLY A CA 1
ATOM 557 C C . GLY A 1 75 ? -2.292 -2.932 -10.568 1.00 92.75 75 GLY A C 1
ATOM 558 O O . GLY A 1 75 ? -3.192 -3.482 -9.933 1.00 92.75 75 GLY A O 1
ATOM 559 N N . ASN A 1 76 ? -1.184 -3.587 -10.928 1.00 94.38 76 ASN A N 1
ATOM 560 C CA . ASN A 1 76 ? -0.919 -4.947 -10.477 1.00 94.38 76 ASN A CA 1
ATOM 561 C C . ASN A 1 76 ? -0.390 -4.930 -9.050 1.00 94.38 76 ASN A C 1
ATOM 563 O O . ASN A 1 76 ? 0.494 -4.145 -8.704 1.00 94.38 76 ASN A O 1
ATOM 567 N N . HIS A 1 77 ? -0.864 -5.871 -8.240 1.00 94.50 77 HIS A N 1
ATOM 568 C CA . HIS A 1 77 ? -0.282 -6.118 -6.930 1.00 94.50 77 HIS A CA 1
ATOM 569 C C . HIS A 1 77 ? 1.194 -6.523 -7.065 1.00 94.50 77 HIS A C 1
ATOM 571 O O . HIS A 1 77 ? 1.527 -7.447 -7.811 1.00 94.50 77 HIS A O 1
ATOM 577 N N . VAL A 1 78 ? 2.062 -5.860 -6.302 1.00 93.50 78 VAL A N 1
ATOM 578 C CA . VAL A 1 78 ? 3.470 -6.213 -6.111 1.00 93.50 78 VAL A CA 1
ATOM 579 C C . VAL A 1 78 ? 3.576 -7.019 -4.814 1.00 93.50 78 VAL A C 1
ATOM 581 O O . VAL A 1 78 ? 3.478 -6.439 -3.732 1.00 93.50 78 VAL A O 1
ATOM 584 N N . PRO A 1 79 ? 3.784 -8.346 -4.888 1.00 92.25 79 PRO A N 1
ATOM 585 C CA . PRO A 1 79 ? 3.917 -9.179 -3.700 1.00 92.25 79 PRO A CA 1
ATOM 586 C C . PRO A 1 79 ? 5.079 -8.745 -2.802 1.00 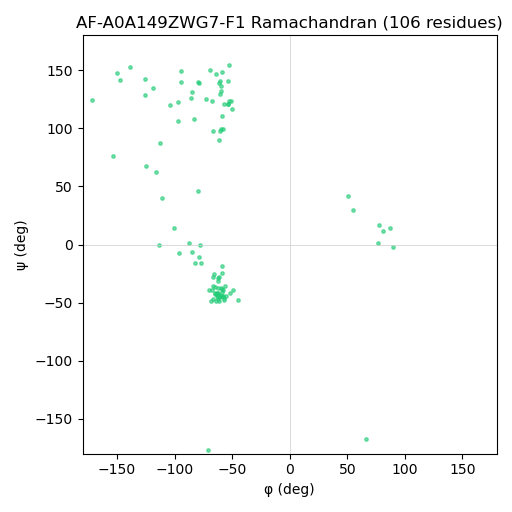92.25 79 PRO A C 1
ATOM 588 O O . PRO A 1 79 ? 6.110 -8.279 -3.292 1.00 92.25 79 PRO A O 1
ATOM 591 N N . ALA A 1 80 ? 4.932 -8.937 -1.489 1.00 88.06 80 ALA A N 1
ATOM 592 C CA . ALA A 1 80 ? 5.920 -8.514 -0.495 1.00 88.06 80 ALA A CA 1
ATOM 593 C C . ALA A 1 80 ? 7.317 -9.125 -0.733 1.00 88.06 80 ALA A C 1
ATOM 595 O O . ALA A 1 80 ? 8.325 -8.428 -0.629 1.00 88.06 80 ALA A O 1
ATOM 596 N N . ASP A 1 81 ? 7.384 -10.395 -1.137 1.00 90.38 81 ASP A N 1
ATOM 597 C CA . ASP A 1 81 ? 8.622 -11.098 -1.504 1.00 90.38 81 ASP A CA 1
ATOM 598 C C . ASP A 1 81 ? 9.289 -10.518 -2.765 1.00 90.38 81 ASP A C 1
ATOM 600 O O . ASP A 1 81 ? 10.510 -10.581 -2.920 1.00 90.38 81 ASP A O 1
ATOM 604 N N . ARG A 1 82 ? 8.507 -9.884 -3.646 1.00 91.38 82 ARG A N 1
ATOM 605 C CA . ARG A 1 82 ? 8.985 -9.228 -4.873 1.00 91.38 82 ARG A CA 1
ATOM 606 C C . ARG A 1 82 ? 9.224 -7.726 -4.724 1.00 91.38 82 ARG A C 1
ATOM 608 O O . ARG A 1 82 ? 9.811 -7.128 -5.627 1.00 91.38 82 ARG A O 1
ATOM 615 N N . LEU A 1 83 ? 8.858 -7.117 -3.593 1.00 90.12 83 LEU A N 1
ATOM 616 C CA . LEU A 1 83 ? 8.952 -5.668 -3.375 1.00 90.12 83 LEU A CA 1
ATOM 617 C C . LEU A 1 83 ? 10.388 -5.139 -3.514 1.00 90.12 83 LEU A C 1
ATOM 619 O O . LEU A 1 83 ? 10.614 -4.106 -4.146 1.00 90.12 83 LEU A O 1
ATOM 623 N N . ARG A 1 84 ? 11.382 -5.873 -2.991 1.00 90.31 84 ARG A N 1
ATOM 624 C CA . ARG A 1 84 ? 12.806 -5.519 -3.136 1.00 90.31 84 ARG A CA 1
ATOM 625 C C . ARG A 1 84 ? 13.240 -5.506 -4.601 1.00 90.31 84 ARG A C 1
ATOM 627 O O . ARG A 1 84 ? 13.873 -4.551 -5.044 1.00 90.31 84 ARG A O 1
ATOM 634 N N . THR A 1 85 ? 12.904 -6.553 -5.348 1.00 90.12 85 THR A N 1
ATOM 635 C CA . THR A 1 85 ? 13.245 -6.662 -6.773 1.00 90.12 85 THR A CA 1
ATOM 636 C C . THR A 1 85 ? 12.565 -5.559 -7.578 1.00 90.12 85 THR A C 1
ATOM 638 O O . THR A 1 85 ? 13.208 -4.921 -8.409 1.00 90.12 85 THR A O 1
ATOM 641 N N . TYR A 1 86 ? 11.295 -5.276 -7.282 1.00 89.31 86 TYR A N 1
ATOM 642 C CA . TYR A 1 86 ? 10.555 -4.180 -7.898 1.00 89.31 86 TYR A CA 1
ATOM 643 C C . TYR A 1 86 ? 11.227 -2.820 -7.652 1.00 89.31 86 TYR A C 1
ATOM 645 O O . TYR A 1 86 ? 11.423 -2.058 -8.598 1.00 89.31 86 TYR A O 1
ATOM 653 N N . ALA A 1 87 ? 11.670 -2.548 -6.417 1.00 87.75 87 ALA A N 1
ATOM 654 C CA . ALA A 1 87 ? 12.412 -1.331 -6.088 1.00 87.75 87 ALA A CA 1
ATOM 655 C C . ALA A 1 87 ? 13.686 -1.188 -6.939 1.00 87.75 87 ALA A C 1
ATOM 657 O O . ALA A 1 87 ? 13.901 -0.141 -7.543 1.00 87.75 87 ALA A O 1
ATOM 658 N N . VAL A 1 88 ? 14.486 -2.256 -7.058 1.00 86.31 88 VAL A N 1
ATOM 659 C CA . VAL A 1 88 ? 15.722 -2.262 -7.864 1.00 86.31 88 VAL A CA 1
ATOM 660 C C . VAL A 1 88 ? 15.446 -1.999 -9.347 1.00 86.31 88 VAL A C 1
ATOM 662 O O . VAL A 1 88 ? 16.173 -1.235 -9.980 1.00 86.31 88 VAL A O 1
ATOM 665 N N . LEU A 1 89 ? 14.411 -2.617 -9.923 1.00 85.38 89 LEU A N 1
ATOM 666 C CA . LEU A 1 89 ? 14.053 -2.401 -11.330 1.00 85.38 89 LEU A CA 1
ATOM 667 C C . LEU A 1 89 ? 13.606 -0.958 -11.576 1.00 85.38 89 LEU A C 1
ATOM 669 O O . LEU A 1 89 ? 14.041 -0.319 -12.536 1.00 85.38 89 LEU A O 1
ATOM 673 N N . ARG A 1 90 ? 12.800 -0.408 -10.669 1.00 80.81 90 ARG A N 1
ATOM 674 C CA . ARG A 1 90 ? 12.335 0.977 -10.755 1.00 80.81 90 ARG A CA 1
ATOM 675 C C . ARG A 1 90 ? 13.481 1.984 -10.619 1.00 80.81 90 ARG A C 1
ATOM 677 O O . ARG A 1 90 ? 13.503 2.970 -11.345 1.00 80.81 90 ARG A O 1
ATOM 684 N N . SER A 1 91 ? 14.475 1.702 -9.775 1.00 77.44 91 SER A N 1
ATOM 685 C CA . SER A 1 91 ? 15.708 2.493 -9.656 1.00 77.44 91 SER A CA 1
ATOM 686 C C . SER A 1 91 ? 16.515 2.580 -10.951 1.00 77.44 91 SER A C 1
ATOM 688 O O . SER A 1 91 ? 17.107 3.615 -11.240 1.00 77.44 91 SER A O 1
ATOM 690 N N . ARG A 1 92 ? 16.562 1.486 -11.721 1.00 76.38 92 ARG A N 1
ATOM 691 C CA . ARG A 1 92 ? 17.316 1.395 -12.985 1.00 76.38 92 ARG A CA 1
ATOM 692 C C . ARG A 1 92 ? 16.622 2.083 -14.154 1.00 76.38 92 ARG A C 1
ATOM 694 O O . ARG A 1 92 ? 17.266 2.369 -15.157 1.00 76.38 92 ARG A O 1
ATOM 701 N N . THR A 1 93 ? 15.335 2.369 -14.004 1.00 69.69 93 THR A N 1
ATOM 702 C CA . THR A 1 93 ? 14.513 3.057 -15.000 1.00 69.69 93 THR A CA 1
ATOM 703 C C . THR A 1 93 ? 13.866 4.278 -14.342 1.00 69.69 93 THR A C 1
ATOM 705 O O . THR A 1 93 ? 12.651 4.285 -14.126 1.00 69.69 93 THR A O 1
ATOM 708 N N . PRO A 1 94 ? 14.656 5.309 -13.961 1.00 61.59 94 PRO A N 1
ATOM 709 C CA . PRO A 1 94 ? 14.087 6.537 -13.430 1.00 61.59 94 PRO A CA 1
ATOM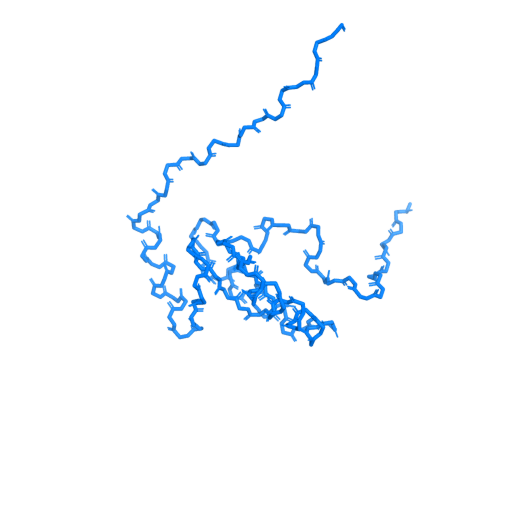 710 C C . PRO A 1 94 ? 13.128 7.091 -14.478 1.00 61.59 94 PRO A C 1
ATOM 712 O O . PRO A 1 94 ? 13.529 7.342 -15.617 1.00 61.59 94 PRO A O 1
ATOM 715 N N . ARG A 1 95 ? 11.852 7.260 -14.126 1.00 59.28 95 ARG A N 1
ATOM 716 C CA . ARG A 1 95 ? 10.968 8.025 -15.002 1.00 59.28 95 ARG A CA 1
ATOM 717 C C . ARG A 1 95 ? 11.519 9.444 -15.097 1.00 59.28 95 ARG A C 1
ATOM 719 O O . ARG A 1 95 ? 11.940 10.010 -14.087 1.00 59.28 95 ARG A O 1
ATOM 726 N N . GLY A 1 96 ? 11.490 10.006 -16.305 1.00 55.38 96 GLY A N 1
ATOM 727 C CA . GLY A 1 96 ? 11.616 11.450 -16.480 1.00 55.38 96 GLY A CA 1
ATOM 728 C C . GLY A 1 96 ? 10.589 12.171 -15.597 1.00 55.38 96 GLY A C 1
ATOM 729 O O . GLY A 1 96 ? 9.584 11.554 -15.223 1.00 55.38 96 GLY A O 1
ATOM 730 N N . PRO A 1 97 ? 10.850 13.431 -15.212 1.00 43.75 97 PRO A N 1
ATOM 731 C CA . PRO A 1 97 ? 10.016 14.143 -14.256 1.00 43.75 97 PRO A CA 1
ATOM 732 C C . PRO A 1 97 ? 8.554 14.061 -14.692 1.00 43.75 97 PRO A C 1
ATOM 734 O O . PRO A 1 97 ? 8.209 14.419 -15.819 1.00 43.75 97 PRO A O 1
ATOM 737 N N . ALA A 1 98 ? 7.700 13.546 -13.804 1.00 50.53 98 ALA A N 1
ATOM 738 C CA . ALA A 1 98 ? 6.271 13.732 -13.947 1.00 50.53 98 ALA A CA 1
ATOM 739 C C . ALA A 1 98 ? 6.068 15.247 -13.935 1.00 50.53 98 ALA A C 1
ATOM 741 O O . ALA A 1 98 ? 6.341 15.889 -12.920 1.00 50.53 98 ALA A O 1
ATOM 742 N N . ASN A 1 99 ? 5.687 15.832 -15.072 1.00 43.19 99 ASN A N 1
ATOM 743 C CA . ASN A 1 99 ? 5.243 17.214 -15.099 1.00 43.19 99 ASN A CA 1
ATOM 744 C C . ASN A 1 99 ? 4.064 17.294 -14.131 1.00 43.19 99 ASN A C 1
ATOM 746 O O . ASN A 1 99 ? 2.947 16.900 -14.463 1.00 43.19 99 ASN A O 1
ATOM 750 N N . HIS A 1 100 ? 4.321 17.773 -12.918 1.00 48.91 100 HIS A N 1
ATOM 751 C CA . HIS A 1 100 ? 3.283 18.360 -12.104 1.00 48.91 100 HIS A CA 1
ATOM 752 C C . HIS A 1 100 ? 2.762 19.527 -12.936 1.00 48.91 100 HIS A C 1
ATOM 754 O O . HIS A 1 100 ? 3.417 20.563 -13.038 1.00 48.91 100 HIS A O 1
ATOM 760 N N . VAL A 1 101 ? 1.632 19.323 -13.616 1.00 46.00 101 VAL A N 1
ATOM 761 C CA . VAL A 1 101 ? 0.861 20.422 -14.183 1.00 46.00 101 VAL A CA 1
ATOM 762 C C . VAL A 1 101 ? 0.468 21.261 -12.977 1.00 46.00 101 VAL A C 1
ATOM 764 O O . VAL A 1 101 ? -0.430 20.901 -12.219 1.00 46.00 101 VAL A O 1
ATOM 767 N N . ALA A 1 102 ? 1.233 22.324 -12.734 1.00 40.50 102 ALA A N 1
ATOM 768 C CA . ALA A 1 102 ? 0.828 23.378 -11.833 1.00 40.50 102 ALA A CA 1
ATOM 769 C C . ALA A 1 102 ? -0.553 23.827 -12.313 1.00 40.50 102 ALA A C 1
ATOM 771 O O . ALA A 1 102 ? -0.712 24.193 -13.479 1.00 40.50 102 ALA A O 1
ATOM 772 N N . ALA A 1 103 ? -1.550 23.732 -11.437 1.00 41.00 103 ALA A N 1
ATOM 773 C CA . ALA A 1 103 ? -2.830 24.381 -11.643 1.00 41.00 103 ALA A CA 1
ATOM 774 C C . ALA A 1 103 ? -2.560 25.891 -11.709 1.00 41.00 103 ALA A C 1
ATOM 776 O O . ALA A 1 103 ? -2.473 26.571 -10.691 1.00 41.00 103 ALA A O 1
ATOM 777 N N . GLY A 1 104 ? -2.307 26.381 -12.920 1.00 44.66 104 GLY A N 1
ATOM 778 C CA . GLY A 1 104 ? -2.339 27.790 -13.255 1.00 44.66 104 GLY A CA 1
ATOM 779 C C . GLY A 1 104 ? -3.785 28.180 -13.528 1.00 44.66 104 GLY A C 1
ATOM 780 O O . GLY A 1 104 ? -4.345 27.785 -14.545 1.00 44.66 104 GLY A O 1
ATOM 781 N N . GLY A 1 105 ? -4.356 28.938 -12.602 1.00 42.97 105 GLY A N 1
ATOM 782 C CA . GLY A 1 105 ? -5.599 29.703 -12.705 1.00 42.97 105 GLY A CA 1
ATOM 783 C C . GLY A 1 105 ? -5.662 30.548 -11.427 1.00 42.97 105 GLY A C 1
ATOM 784 O O . GLY A 1 105 ? -5.442 30.009 -10.349 1.00 42.97 105 GLY A O 1
ATOM 785 N N . ASP A 1 106 ? -5.786 31.870 -11.432 1.00 43.91 106 ASP A N 1
ATOM 786 C CA . ASP A 1 106 ? -6.412 32.740 -12.413 1.00 43.91 106 ASP A CA 1
ATOM 787 C C . ASP A 1 106 ? -5.738 34.116 -12.444 1.00 43.91 106 ASP A C 1
ATOM 789 O O . ASP A 1 106 ? -5.268 34.638 -11.431 1.00 43.91 106 ASP A O 1
ATOM 793 N N . ALA A 1 107 ? -5.732 34.696 -13.642 1.00 40.28 107 ALA A N 1
ATOM 794 C CA . ALA A 1 107 ? -5.602 36.123 -13.856 1.00 40.28 107 ALA A CA 1
ATOM 795 C C . ALA A 1 107 ? -6.991 36.766 -13.736 1.00 40.28 107 ALA A C 1
ATOM 797 O O . ALA A 1 107 ? -7.930 36.308 -14.388 1.00 40.28 107 ALA A O 1
ATOM 798 N N . ALA A 1 108 ? -7.088 37.845 -12.962 1.00 49.44 108 ALA A N 1
ATOM 799 C CA . ALA A 1 108 ? -8.016 38.954 -13.174 1.00 49.44 108 ALA A CA 1
ATOM 800 C C . ALA A 1 108 ? -7.434 40.208 -12.513 1.00 49.44 108 ALA A C 1
ATOM 802 O O . ALA A 1 108 ? -7.045 40.113 -11.326 1.00 49.44 108 ALA A O 1
#

Foldseek 3Di:
DDDPPDQDVPHWPCPPVFVLFFLADQDLPSNQVLLVSLVVTPCLVVFVVVQVVCVVVVRADERGHTSSWGAHRVNDTQDPVRSVVVSVVCNVVPDDDPPPPPPDDDDD

Secondary structure (DSSP, 8-state):
----PPPPTT--TTTT-GGGTB--SS-HHHHHHHHHHHHT-TTHHHHHHHHHHHHHTT----SEEETTEEE-TTS-EE-GGGHHHHHHHHHHSPPPP-----------